Protein AF-A0A3A6MVS0-F1 (afdb_monomer_lite)

Secondary structure (DSSP, 8-state):
--HHHHH-HHHHHHHHHHHHHHHTS----TT-----HHHHHHHTSGGGG----EETTEESSS--HHHHHHHHHHHHHH-

Sequence (79 aa):
MTALEQTDPAIHRLIQLELDRQTNQLELIASENIASLAVLEAQGSIFTNKYAEGYPNRRYYGGCDYADEVESLAIDRAR

Radius of gyration: 17.64 Å; chains: 1; bounding box: 44×16×41 Å

Structure (mmCIF, N/CA/C/O backbone):
data_AF-A0A3A6MVS0-F1
#
_entry.id   AF-A0A3A6MVS0-F1
#
loop_
_atom_site.group_PDB
_atom_site.id
_atom_site.type_symbol
_atom_site.label_atom_id
_atom_site.label_alt_id
_atom_site.label_comp_id
_atom_site.label_asym_id
_atom_site.label_entity_id
_atom_site.label_seq_id
_atom_site.pdbx_PDB_ins_code
_atom_site.Cartn_x
_atom_site.Cartn_y
_atom_site.Cartn_z
_atom_site.occupancy
_atom_site.B_iso_or_equiv
_atom_site.auth_seq_id
_atom_site.auth_comp_id
_atom_site.auth_asym_id
_atom_site.auth_atom_id
_atom_site.pdbx_PDB_model_num
ATOM 1 N N . MET A 1 1 ? 1.120 -6.316 20.555 1.00 70.25 1 MET A N 1
ATOM 2 C CA . MET A 1 1 ? 1.128 -4.853 20.407 1.00 70.25 1 MET A CA 1
ATOM 3 C C . MET A 1 1 ? 1.884 -4.488 19.155 1.00 70.25 1 MET A C 1
ATOM 5 O O . MET A 1 1 ? 2.967 -5.031 18.950 1.00 70.25 1 MET A O 1
ATOM 9 N N . THR A 1 2 ? 1.307 -3.640 18.311 1.00 92.38 2 THR A N 1
ATOM 10 C CA . THR A 1 2 ? 1.975 -3.179 17.082 1.00 92.38 2 THR A CA 1
ATOM 11 C C . THR A 1 2 ? 3.020 -2.106 17.402 1.00 92.38 2 THR A C 1
ATOM 13 O O . THR A 1 2 ? 3.002 -1.523 18.485 1.00 92.38 2 THR A O 1
ATOM 16 N N . ALA A 1 3 ? 3.933 -1.821 16.467 1.00 96.62 3 ALA A N 1
ATOM 17 C CA . ALA A 1 3 ? 4.878 -0.712 16.628 1.00 96.62 3 ALA A CA 1
ATOM 18 C C . ALA A 1 3 ? 4.143 0.631 16.808 1.00 96.62 3 ALA A C 1
ATOM 20 O O . ALA A 1 3 ? 4.498 1.414 17.683 1.00 96.62 3 ALA A O 1
ATOM 21 N N . LEU A 1 4 ? 3.060 0.852 16.051 1.00 97.38 4 LEU A N 1
ATOM 22 C CA . LEU A 1 4 ? 2.227 2.049 16.175 1.00 97.38 4 LEU A CA 1
ATOM 23 C C . LEU A 1 4 ? 1.575 2.158 17.556 1.00 97.38 4 LEU A C 1
ATOM 25 O O . LEU A 1 4 ? 1.592 3.229 18.140 1.00 97.38 4 LEU A O 1
ATOM 29 N N . GLU A 1 5 ? 1.050 1.063 18.105 1.00 97.75 5 GLU A N 1
ATOM 30 C CA . GLU A 1 5 ? 0.454 1.055 19.448 1.00 97.75 5 GLU A CA 1
ATOM 31 C C . GLU A 1 5 ? 1.445 1.491 20.537 1.00 97.75 5 GLU A C 1
ATOM 33 O O . GLU A 1 5 ? 1.060 2.156 21.495 1.00 97.75 5 GLU A O 1
ATOM 38 N N . GLN A 1 6 ? 2.723 1.137 20.383 1.00 98.19 6 GLN A N 1
ATOM 39 C CA . GLN A 1 6 ? 3.778 1.515 21.324 1.00 98.19 6 GLN A CA 1
ATOM 40 C C . GLN A 1 6 ? 4.245 2.962 21.127 1.00 98.19 6 GLN A C 1
ATOM 42 O O . GLN A 1 6 ? 4.483 3.665 22.106 1.00 98.19 6 GLN A O 1
ATOM 47 N N . THR A 1 7 ? 4.409 3.399 19.875 1.00 98.50 7 THR A N 1
ATOM 48 C CA . THR A 1 7 ? 4.920 4.738 19.542 1.00 98.50 7 THR A CA 1
ATOM 49 C C . THR A 1 7 ? 3.856 5.825 19.693 1.00 98.50 7 THR A C 1
ATOM 51 O O . THR A 1 7 ? 4.156 6.896 20.213 1.00 98.50 7 THR A O 1
ATOM 54 N N . ASP A 1 8 ? 2.627 5.553 19.257 1.00 98.44 8 ASP A N 1
ATOM 55 C CA . ASP A 1 8 ? 1.492 6.473 19.308 1.00 98.44 8 ASP A CA 1
ATOM 56 C C . ASP A 1 8 ? 0.180 5.717 19.629 1.00 98.44 8 ASP A C 1
ATOM 58 O O . ASP A 1 8 ? -0.629 5.400 18.743 1.00 98.44 8 ASP A O 1
ATOM 62 N N . PRO A 1 9 ? -0.068 5.417 20.919 1.00 98.25 9 PRO A N 1
ATOM 63 C CA . PRO A 1 9 ? -1.280 4.720 21.346 1.00 98.25 9 PRO A CA 1
ATOM 64 C C . PRO A 1 9 ? -2.564 5.520 21.078 1.00 98.25 9 PRO A C 1
ATOM 66 O O . PRO A 1 9 ? -3.644 4.930 20.989 1.00 98.25 9 PRO A O 1
ATOM 69 N N . ALA A 1 10 ? -2.479 6.850 20.946 1.00 98.62 10 ALA A N 1
ATOM 70 C CA . ALA A 1 10 ? -3.637 7.690 20.664 1.00 98.62 10 ALA A CA 1
ATOM 71 C C . ALA A 1 10 ? -4.118 7.486 19.221 1.00 98.62 10 ALA A C 1
ATOM 73 O O . ALA A 1 10 ? -5.304 7.226 19.008 1.00 98.62 10 ALA A O 1
ATOM 74 N N . ILE A 1 11 ? -3.202 7.517 18.247 1.00 98.56 11 ILE A N 1
ATOM 75 C CA . ILE A 1 11 ? -3.526 7.223 16.845 1.00 98.56 11 ILE A CA 1
ATOM 76 C C . ILE A 1 11 ? -3.962 5.768 16.674 1.00 98.56 11 ILE A C 1
ATOM 78 O O . ILE A 1 11 ? -4.977 5.517 16.024 1.00 98.56 11 ILE A O 1
ATOM 82 N N . HIS A 1 12 ? -3.278 4.812 17.314 1.00 98.50 12 HIS A N 1
ATOM 83 C CA . HIS A 1 12 ? -3.705 3.411 17.288 1.00 98.50 12 HIS A CA 1
ATOM 84 C C . HIS A 1 12 ? -5.159 3.251 17.755 1.00 98.50 12 HIS A C 1
ATOM 86 O O . HIS A 1 12 ? -5.959 2.593 17.090 1.00 98.50 12 HIS A O 1
ATOM 92 N N . ARG A 1 13 ? -5.528 3.888 18.875 1.00 98.50 13 ARG A N 1
ATOM 93 C CA . ARG A 1 13 ? -6.900 3.857 19.397 1.00 98.50 13 ARG A CA 1
ATOM 94 C C . ARG A 1 13 ? -7.909 4.422 18.397 1.00 98.50 13 ARG A C 1
ATOM 96 O O . ARG A 1 13 ? -8.971 3.830 18.232 1.00 98.50 13 ARG A O 1
ATOM 103 N N . LEU A 1 14 ? -7.607 5.547 17.751 1.00 98.75 14 LEU A N 1
ATOM 104 C CA . LEU A 1 14 ? -8.513 6.157 16.772 1.00 98.75 14 LEU A CA 1
ATOM 105 C C . LEU A 1 14 ? -8.712 5.269 15.537 1.00 98.75 14 LEU A C 1
ATOM 107 O O . LEU A 1 14 ? -9.834 5.163 15.053 1.00 98.75 14 LEU A O 1
ATOM 111 N N . ILE A 1 15 ? -7.667 4.572 15.081 1.00 98.25 15 ILE A N 1
ATOM 112 C CA . ILE A 1 15 ? -7.774 3.598 13.983 1.00 98.25 15 ILE A CA 1
ATOM 113 C C . ILE A 1 15 ? -8.717 2.447 14.356 1.00 98.25 15 ILE A C 1
ATOM 115 O O . ILE A 1 15 ? -9.553 2.064 13.544 1.00 98.25 15 ILE A O 1
ATOM 119 N N . GLN A 1 16 ? -8.624 1.917 15.582 1.00 98.25 16 GLN A N 1
ATOM 120 C CA . GLN A 1 16 ? -9.532 0.853 16.036 1.00 98.25 16 GLN A CA 1
ATOM 121 C C . GLN A 1 16 ? -10.988 1.334 16.110 1.00 98.25 16 GLN A C 1
ATOM 123 O O . GLN A 1 16 ? -11.890 0.624 15.680 1.00 98.25 16 GLN A O 1
ATOM 128 N N . LEU A 1 17 ? -11.217 2.562 16.586 1.00 98.56 17 LEU A N 1
ATOM 129 C CA . LEU A 1 17 ? -12.562 3.144 16.621 1.00 98.56 17 LEU A CA 1
ATOM 130 C C . LEU A 1 17 ? -13.160 3.329 15.218 1.00 98.56 17 LEU A C 1
ATOM 132 O O . LEU A 1 17 ? -14.356 3.109 15.040 1.00 98.56 17 LEU A O 1
ATOM 136 N N . GLU A 1 18 ? -12.354 3.710 14.225 1.00 98.38 18 GLU A N 1
ATOM 137 C CA . GLU A 1 18 ? -12.826 3.822 12.839 1.00 98.38 18 GLU A CA 1
ATOM 138 C C . GLU A 1 18 ? -13.105 2.449 12.213 1.00 98.38 18 GLU A C 1
ATOM 140 O O . GLU A 1 18 ? -14.106 2.292 11.516 1.00 98.38 18 GLU A O 1
ATOM 145 N N . LEU A 1 19 ? -12.284 1.436 12.508 1.00 97.56 19 LEU A N 1
ATOM 146 C CA . LEU A 1 19 ? -12.551 0.057 12.090 1.00 97.56 19 LEU A CA 1
ATOM 147 C C . LEU A 1 19 ? -13.892 -0.443 12.645 1.00 97.56 19 LEU A C 1
ATOM 149 O O . LEU A 1 19 ? -14.708 -0.990 11.899 1.00 97.56 19 LEU A O 1
ATOM 153 N N . ASP A 1 20 ? -14.142 -0.219 13.936 1.00 98.25 20 ASP A N 1
ATOM 154 C CA . ASP A 1 20 ? -15.410 -0.570 14.572 1.00 98.25 20 ASP A CA 1
ATOM 155 C C . ASP A 1 20 ? -16.578 0.190 13.930 1.00 98.25 20 ASP A C 1
ATOM 157 O O . ASP A 1 20 ? -17.628 -0.402 13.669 1.00 98.25 20 ASP A O 1
ATOM 161 N N . ARG A 1 21 ? -16.407 1.485 13.629 1.00 98.25 21 ARG A N 1
ATOM 162 C CA . ARG A 1 21 ? -17.430 2.290 12.949 1.00 98.25 21 ARG A CA 1
ATOM 163 C C . ARG A 1 21 ? -17.774 1.708 11.574 1.00 98.25 21 ARG A C 1
ATOM 165 O O . ARG A 1 21 ? -18.949 1.453 11.321 1.00 98.25 21 ARG A O 1
ATOM 172 N N . GLN A 1 22 ? -16.774 1.464 10.724 1.00 97.69 22 GLN A N 1
ATOM 173 C CA . GLN A 1 22 ? -16.971 0.927 9.369 1.00 97.69 22 GLN A CA 1
ATOM 174 C C . GLN A 1 22 ? -17.571 -0.483 9.378 1.00 97.69 22 GLN A C 1
ATOM 176 O O . GLN A 1 22 ? -18.372 -0.820 8.513 1.00 97.69 22 GLN A O 1
ATOM 181 N N . THR A 1 23 ? -17.226 -1.303 10.373 1.00 96.81 23 THR A N 1
ATOM 182 C CA . THR A 1 23 ? -17.734 -2.680 10.489 1.00 96.81 23 THR A CA 1
ATOM 183 C C . THR A 1 23 ? -19.212 -2.726 10.888 1.00 96.81 23 THR A C 1
ATOM 185 O O . THR A 1 23 ? -19.927 -3.654 10.515 1.00 96.81 23 THR A O 1
ATOM 188 N N . ASN A 1 24 ? -19.681 -1.737 11.654 1.00 97.31 24 ASN A N 1
ATOM 189 C CA . ASN A 1 24 ? -21.011 -1.745 12.269 1.00 97.31 24 ASN A CA 1
ATOM 190 C C . ASN A 1 24 ? -22.003 -0.759 11.626 1.00 97.31 24 ASN A C 1
ATOM 192 O O . ASN A 1 24 ? -23.078 -0.525 12.184 1.00 97.31 24 ASN A O 1
ATOM 196 N N . GLN A 1 25 ? -21.667 -0.168 10.477 1.00 95.31 25 GLN A N 1
ATOM 197 C CA . GLN A 1 25 ? -22.522 0.779 9.756 1.00 95.31 25 GLN A CA 1
ATOM 198 C C . GLN A 1 25 ? -22.791 0.322 8.319 1.00 95.31 25 GLN A C 1
ATOM 200 O O . GLN A 1 25 ? -22.031 -0.442 7.729 1.00 95.31 25 GLN A O 1
ATOM 205 N N . LEU A 1 26 ? -23.928 0.762 7.775 1.00 95.88 26 LEU A N 1
ATOM 206 C CA . LEU A 1 26 ? -24.282 0.541 6.376 1.00 95.88 26 LEU A CA 1
ATOM 207 C C . LEU A 1 26 ? -23.850 1.755 5.558 1.00 95.88 26 LEU A C 1
ATOM 209 O O . LEU A 1 26 ? -24.561 2.762 5.539 1.00 95.88 26 LEU A O 1
ATOM 213 N N . GLU A 1 27 ? -22.739 1.625 4.837 1.00 96.31 27 GLU A N 1
ATOM 214 C CA . GLU A 1 27 ? -22.242 2.720 4.007 1.00 96.31 27 GLU A CA 1
ATOM 215 C C . GLU A 1 27 ? -22.913 2.721 2.634 1.00 96.31 27 GLU A C 1
ATOM 217 O O . GLU A 1 27 ? -22.789 1.791 1.838 1.00 96.31 27 GLU A O 1
ATOM 222 N N . LEU A 1 28 ? -23.665 3.794 2.375 1.00 97.50 28 LEU A N 1
ATOM 223 C CA . LEU A 1 28 ? -24.468 3.991 1.162 1.00 97.50 28 LEU A CA 1
ATOM 224 C C . LEU A 1 28 ? -23.861 5.032 0.211 1.00 97.50 28 LEU A C 1
ATOM 226 O O . LEU A 1 28 ? -24.499 5.451 -0.758 1.00 97.50 28 LEU A O 1
ATOM 230 N N . ILE A 1 29 ? -22.637 5.478 0.489 1.00 98.12 29 ILE A N 1
ATOM 231 C CA . ILE A 1 29 ? -21.916 6.423 -0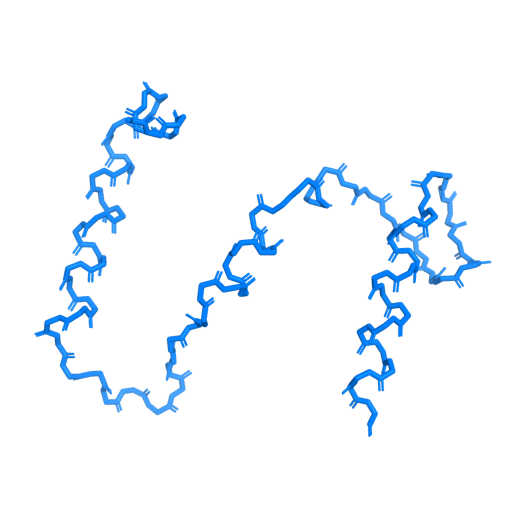.358 1.00 98.12 29 ILE A CA 1
ATOM 232 C C . ILE A 1 29 ? -21.386 5.657 -1.572 1.00 98.12 29 ILE A C 1
ATOM 234 O O . ILE A 1 29 ? -20.495 4.825 -1.458 1.00 98.12 29 ILE A O 1
ATOM 238 N N . ALA A 1 30 ? -21.927 5.958 -2.754 1.00 97.75 30 ALA A N 1
ATOM 239 C CA . ALA A 1 30 ? -21.687 5.185 -3.977 1.00 97.75 30 ALA A CA 1
ATOM 240 C C . ALA A 1 30 ? -20.213 5.095 -4.424 1.00 97.75 30 ALA A C 1
ATOM 242 O O . ALA A 1 30 ? -19.866 4.215 -5.207 1.00 97.75 30 ALA A O 1
ATOM 243 N N . SER A 1 31 ? -19.360 6.017 -3.979 1.00 97.81 31 SER A N 1
ATOM 244 C CA . SER A 1 31 ? -17.935 6.060 -4.318 1.00 97.81 31 SER A CA 1
ATOM 245 C C . SER A 1 31 ? -17.020 5.468 -3.246 1.00 97.81 31 SER A C 1
ATOM 247 O O . SER A 1 31 ? -15.819 5.362 -3.486 1.00 97.81 31 SER A O 1
ATOM 249 N N . GLU A 1 32 ? -17.545 5.132 -2.067 1.00 98.00 32 GLU A N 1
ATOM 250 C CA . GLU A 1 32 ? -16.759 4.489 -1.014 1.00 98.00 32 GLU A CA 1
ATOM 251 C C . GLU A 1 32 ? -16.722 2.973 -1.205 1.00 98.00 32 GLU A C 1
ATOM 253 O O . GLU A 1 32 ? -17.618 2.368 -1.795 1.00 98.00 32 GLU A O 1
ATOM 258 N N . ASN A 1 33 ? -15.635 2.357 -0.743 1.00 97.44 33 ASN A N 1
ATOM 259 C CA . ASN A 1 33 ? -15.432 0.919 -0.826 1.00 97.44 33 ASN A CA 1
ATOM 260 C C . ASN A 1 33 ? -14.427 0.459 0.240 1.00 97.44 33 ASN A C 1
ATOM 262 O O . ASN A 1 33 ? -13.672 1.267 0.780 1.00 97.44 33 ASN A O 1
ATOM 266 N N . ILE A 1 34 ? -14.383 -0.845 0.506 1.00 96.88 34 ILE A N 1
ATOM 267 C CA . ILE A 1 34 ? -13.479 -1.455 1.481 1.00 96.88 34 ILE A CA 1
ATOM 268 C C . ILE A 1 34 ? -12.358 -2.183 0.738 1.00 96.88 34 ILE A C 1
ATOM 270 O O . ILE A 1 34 ? -12.589 -3.156 0.018 1.00 96.88 34 ILE A O 1
ATOM 274 N N . ALA A 1 35 ? -11.124 -1.709 0.905 1.00 98.00 35 ALA A N 1
ATOM 275 C CA . ALA A 1 35 ? -9.956 -2.365 0.332 1.00 98.00 35 ALA A CA 1
ATOM 276 C C . ALA A 1 35 ? -9.697 -3.724 1.007 1.00 98.00 35 ALA A C 1
ATOM 278 O O . ALA A 1 35 ? -9.889 -3.890 2.210 1.00 98.00 35 ALA A O 1
ATOM 279 N N . SER A 1 36 ? -9.214 -4.702 0.236 1.00 98.12 36 SER A N 1
ATOM 280 C CA . SER A 1 36 ? -8.791 -5.990 0.801 1.00 98.12 36 SER A CA 1
ATOM 281 C C . SER A 1 36 ? -7.547 -5.838 1.684 1.00 98.12 36 SER A C 1
ATOM 283 O O . SER A 1 36 ? -6.710 -4.968 1.433 1.00 98.12 36 SER A O 1
ATOM 285 N N . LEU A 1 37 ? -7.368 -6.743 2.653 1.00 97.12 37 LEU A N 1
ATOM 286 C CA . LEU A 1 37 ? -6.188 -6.749 3.526 1.00 97.12 37 LEU A CA 1
ATOM 287 C C . LEU A 1 37 ? -4.873 -6.787 2.727 1.00 97.12 37 LEU A C 1
ATOM 289 O O . LEU A 1 37 ? -3.959 -6.034 3.036 1.00 97.12 37 LEU A O 1
ATOM 293 N N . ALA A 1 38 ? -4.817 -7.567 1.644 1.00 98.38 38 ALA A N 1
ATOM 294 C CA . ALA A 1 38 ? -3.633 -7.665 0.788 1.00 98.38 38 ALA A CA 1
ATOM 295 C C . ALA A 1 38 ? -3.239 -6.321 0.138 1.00 98.38 38 ALA A C 1
ATOM 297 O O . ALA A 1 38 ? -2.057 -6.043 -0.054 1.00 98.38 38 ALA A O 1
ATOM 298 N N . VAL A 1 39 ? -4.217 -5.463 -0.187 1.00 98.44 39 VAL A N 1
ATOM 299 C CA . VAL A 1 39 ? -3.948 -4.112 -0.714 1.00 98.44 39 VAL A CA 1
ATOM 300 C C . VAL A 1 39 ? -3.373 -3.214 0.383 1.00 98.44 39 VAL A C 1
ATOM 302 O O . VAL A 1 39 ? -2.405 -2.494 0.137 1.00 98.44 39 VAL A O 1
ATOM 305 N N . LEU A 1 40 ? -3.920 -3.291 1.599 1.00 97.75 40 LEU A N 1
ATOM 306 C CA . LEU A 1 40 ? -3.441 -2.512 2.746 1.00 97.75 40 LEU A CA 1
ATOM 307 C C . LEU A 1 40 ? -2.020 -2.920 3.168 1.00 97.75 40 LEU A C 1
ATOM 309 O O . LEU A 1 40 ? -1.191 -2.056 3.454 1.00 97.75 40 LEU A O 1
ATOM 313 N N . GLU A 1 41 ? -1.710 -4.219 3.146 1.00 97.94 41 GLU A N 1
ATOM 314 C CA . GLU A 1 41 ? -0.361 -4.742 3.404 1.00 97.94 41 GLU A CA 1
ATOM 315 C C . GLU A 1 41 ? 0.663 -4.197 2.399 1.00 97.94 41 GLU A C 1
ATOM 317 O O . GLU A 1 41 ? 1.749 -3.764 2.790 1.00 97.94 41 GLU A O 1
ATOM 322 N N . ALA A 1 42 ? 0.313 -4.160 1.108 1.00 98.06 42 ALA A N 1
ATOM 323 C CA . ALA A 1 42 ? 1.183 -3.606 0.075 1.00 98.06 42 ALA A CA 1
ATOM 324 C C . ALA A 1 42 ? 1.408 -2.092 0.252 1.00 98.06 42 ALA A C 1
ATOM 326 O O . ALA A 1 42 ? 2.539 -1.619 0.102 1.00 98.06 42 ALA A O 1
ATOM 327 N N . GLN A 1 43 ? 0.361 -1.340 0.610 1.00 97.94 43 GLN A N 1
ATOM 328 C CA . GLN A 1 43 ? 0.430 0.111 0.817 1.00 97.94 43 GLN A CA 1
ATOM 329 C C . GLN A 1 43 ? 1.379 0.496 1.964 1.00 97.94 43 GLN A C 1
ATOM 331 O O . GLN A 1 43 ? 2.100 1.485 1.855 1.00 97.94 43 GLN A O 1
ATOM 336 N N . GLY A 1 44 ? 1.408 -0.286 3.048 1.00 96.88 44 GLY A N 1
ATOM 337 C CA . GLY A 1 44 ? 2.281 -0.063 4.208 1.00 96.88 44 GLY A CA 1
ATOM 338 C C . GLY A 1 44 ? 3.688 -0.663 4.088 1.00 96.88 44 GLY A C 1
ATOM 339 O O . GLY A 1 44 ? 4.378 -0.801 5.098 1.00 96.88 44 GLY A O 1
ATOM 340 N N . SER A 1 45 ? 4.106 -1.084 2.892 1.00 98.00 45 SER A N 1
ATOM 341 C CA . SER A 1 45 ? 5.353 -1.828 2.692 1.00 98.00 45 SER A CA 1
ATOM 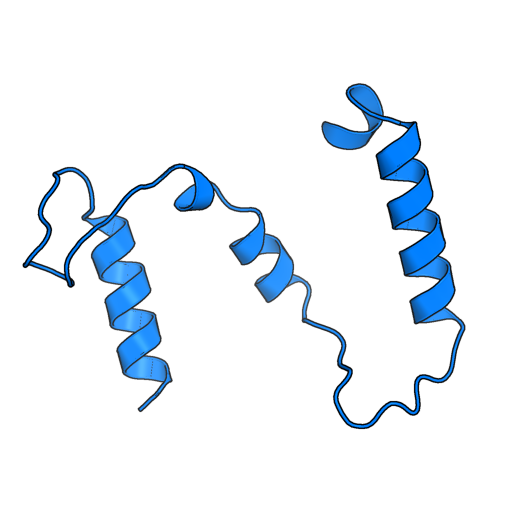342 C C . SER A 1 45 ? 6.600 -0.939 2.573 1.00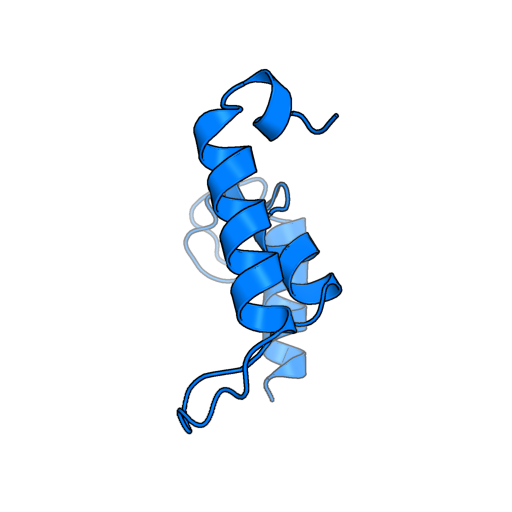 98.00 45 SER A C 1
ATOM 344 O O . SER A 1 45 ? 6.539 0.287 2.467 1.00 98.00 45 SER A O 1
ATOM 346 N N . ILE A 1 46 ? 7.772 -1.584 2.525 1.00 97.62 46 ILE A N 1
ATOM 347 C CA . ILE A 1 46 ? 9.081 -0.921 2.424 1.00 97.62 46 ILE A CA 1
ATOM 348 C C . ILE A 1 46 ? 9.250 -0.073 1.152 1.00 97.62 46 ILE A C 1
ATOM 350 O O . ILE A 1 46 ? 10.120 0.797 1.106 1.00 97.62 46 ILE A O 1
ATOM 354 N N . PHE A 1 47 ? 8.411 -0.279 0.130 1.00 97.81 47 PHE A N 1
ATOM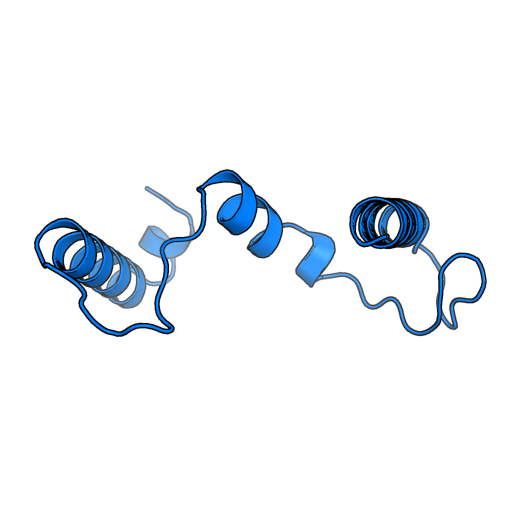 355 C CA . PHE A 1 47 ? 8.445 0.524 -1.092 1.00 97.81 47 PHE A CA 1
ATOM 356 C C . PHE A 1 47 ? 8.164 2.009 -0.834 1.00 97.81 47 PHE A C 1
ATOM 358 O O . PHE A 1 47 ? 8.647 2.838 -1.599 1.00 97.81 47 PHE A O 1
ATOM 365 N N . THR A 1 48 ? 7.517 2.373 0.283 1.00 97.69 48 THR A N 1
ATOM 366 C CA . THR A 1 48 ? 7.363 3.783 0.687 1.00 97.69 48 THR A CA 1
ATOM 367 C C . THR A 1 48 ? 8.694 4.511 0.906 1.00 97.69 48 THR A C 1
ATOM 369 O O . THR A 1 48 ? 8.736 5.737 0.857 1.00 97.69 48 THR A O 1
ATOM 372 N N . ASN A 1 49 ? 9.786 3.779 1.146 1.00 97.69 49 ASN A N 1
ATOM 373 C CA . ASN A 1 49 ? 11.118 4.354 1.329 1.00 97.69 49 ASN A CA 1
ATOM 374 C C . ASN A 1 49 ? 11.848 4.575 -0.004 1.00 97.69 49 ASN A C 1
ATOM 376 O O . ASN A 1 49 ? 12.932 5.163 -0.020 1.00 97.69 49 ASN A O 1
ATOM 380 N N . LYS A 1 50 ? 11.313 4.055 -1.119 1.00 97.44 50 LYS A N 1
ATOM 381 C CA . LYS A 1 50 ? 12.002 4.053 -2.406 1.00 97.44 50 LYS A CA 1
ATOM 382 C C . LYS A 1 50 ? 11.564 5.234 -3.267 1.00 97.44 50 LYS A C 1
ATOM 384 O O . LYS A 1 50 ? 10.416 5.338 -3.678 1.00 97.44 50 LYS A O 1
ATOM 389 N N . TYR A 1 51 ? 12.533 6.070 -3.626 1.00 97.75 51 TYR A N 1
ATOM 390 C CA . TYR A 1 51 ? 12.384 7.073 -4.677 1.00 97.75 51 TYR A CA 1
ATOM 391 C C . TYR A 1 51 ? 12.836 6.483 -6.022 1.00 97.75 51 TYR A C 1
ATOM 393 O O . TYR A 1 51 ? 13.982 6.043 -6.136 1.00 97.75 51 TYR A O 1
ATOM 401 N N . ALA A 1 52 ? 11.947 6.435 -7.018 1.00 97.88 52 ALA A N 1
ATOM 402 C CA . ALA A 1 52 ? 12.172 5.757 -8.303 1.00 97.88 52 ALA A CA 1
ATOM 403 C C . ALA A 1 52 ? 11.713 6.609 -9.504 1.00 97.88 52 ALA A C 1
ATOM 405 O O . ALA A 1 52 ? 10.896 6.185 -10.317 1.00 97.88 52 ALA A O 1
ATOM 406 N N . GLU A 1 53 ? 12.226 7.836 -9.615 1.00 98.38 53 GLU A N 1
ATOM 407 C CA . GLU A 1 53 ? 11.891 8.737 -10.726 1.00 98.38 53 GLU A CA 1
ATOM 408 C C . GLU A 1 53 ? 12.302 8.154 -12.090 1.00 98.38 53 GLU A C 1
ATOM 410 O O . GLU A 1 53 ? 13.383 7.570 -12.239 1.00 98.38 53 GLU A O 1
ATOM 415 N N . GLY A 1 54 ? 11.456 8.364 -13.101 1.00 97.81 54 GLY A N 1
ATOM 416 C CA . GLY A 1 54 ? 11.588 7.798 -14.444 1.00 97.81 54 GLY A CA 1
ATOM 417 C C . GLY A 1 54 ? 10.646 6.613 -14.650 1.00 97.81 54 GLY A C 1
ATOM 418 O O . GLY A 1 54 ? 9.688 6.450 -13.902 1.00 97.81 54 GLY A O 1
ATOM 419 N N . TYR A 1 55 ? 10.931 5.787 -15.654 1.00 98.00 55 TYR A N 1
ATOM 420 C CA . TYR A 1 55 ? 10.171 4.569 -15.972 1.00 98.00 55 TYR A CA 1
ATOM 421 C C . TYR A 1 55 ? 11.056 3.325 -15.826 1.00 98.00 55 TYR A C 1
ATOM 423 O O . TYR A 1 55 ? 12.283 3.474 -15.778 1.00 98.00 55 TYR A O 1
ATOM 431 N N . PRO A 1 56 ? 10.485 2.105 -15.809 1.00 97.69 56 PRO A N 1
ATOM 432 C CA . PRO A 1 56 ? 11.269 0.877 -15.779 1.00 97.69 56 PRO A CA 1
ATOM 433 C C . PRO A 1 56 ? 12.363 0.860 -16.853 1.00 97.69 56 PRO A C 1
ATOM 435 O O . PRO A 1 56 ? 12.120 1.201 -18.015 1.00 97.69 56 PRO A O 1
ATOM 438 N N . ASN A 1 57 ? 13.585 0.489 -16.465 1.00 94.25 57 ASN A N 1
ATOM 439 C CA . ASN A 1 57 ? 14.806 0.521 -17.286 1.00 94.25 57 ASN A CA 1
ATOM 440 C C . ASN A 1 57 ? 15.252 1.920 -17.771 1.00 94.25 57 ASN A C 1
ATOM 442 O O . ASN A 1 57 ? 16.179 2.035 -18.575 1.00 94.25 57 ASN A O 1
ATOM 446 N N . ARG A 1 58 ? 14.603 2.996 -17.311 1.00 97.12 58 ARG A N 1
ATOM 447 C CA . ARG A 1 58 ? 14.889 4.403 -17.650 1.00 97.12 58 ARG A CA 1
ATOM 448 C C . ARG A 1 58 ? 14.750 5.296 -16.415 1.00 97.12 58 ARG A C 1
ATOM 450 O O . ARG A 1 58 ? 14.047 6.308 -16.441 1.00 97.12 58 ARG A O 1
ATOM 457 N N . ARG A 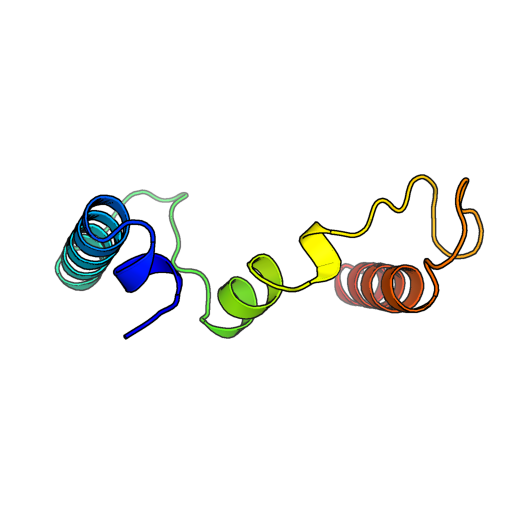1 59 ? 15.385 4.888 -15.316 1.00 97.69 59 ARG A N 1
ATOM 458 C CA . ARG A 1 59 ? 15.369 5.617 -14.043 1.00 97.69 59 ARG A CA 1
ATOM 459 C C . ARG A 1 59 ? 16.454 6.686 -13.999 1.00 97.69 59 ARG A C 1
ATOM 461 O O . ARG A 1 59 ? 17.539 6.497 -14.545 1.00 97.69 59 ARG A O 1
ATOM 468 N N . TYR A 1 60 ? 16.177 7.777 -13.292 1.00 97.56 60 TYR A N 1
ATOM 469 C CA . TYR A 1 60 ? 17.171 8.821 -13.010 1.00 97.56 60 TYR A CA 1
ATOM 470 C C . TYR A 1 60 ? 18.134 8.423 -11.880 1.00 97.56 60 TYR A C 1
ATOM 472 O O . TYR A 1 60 ? 19.243 8.948 -11.798 1.00 97.56 60 TYR A O 1
ATOM 480 N N . TYR A 1 61 ? 17.728 7.473 -11.029 1.00 96.75 61 TYR A N 1
ATOM 481 C CA . TYR A 1 61 ? 18.471 7.028 -9.849 1.00 96.75 61 TYR A CA 1
ATOM 482 C C . TYR A 1 61 ? 18.607 5.499 -9.800 1.00 96.75 61 TYR A C 1
ATOM 484 O O . TYR A 1 61 ? 17.757 4.765 -10.306 1.00 96.75 61 TYR A O 1
ATOM 492 N N . GLY A 1 62 ? 19.672 5.015 -9.154 1.00 96.38 62 GLY A N 1
ATOM 493 C CA . GLY A 1 62 ? 19.970 3.583 -9.030 1.00 96.38 62 GLY A CA 1
ATOM 494 C C . GLY A 1 62 ? 19.157 2.835 -7.961 1.00 96.38 62 GLY A C 1
ATOM 495 O O . GLY A 1 62 ? 18.438 3.428 -7.150 1.00 96.38 62 GLY A O 1
ATOM 496 N N . GLY A 1 63 ? 19.310 1.504 -7.942 1.00 97.00 63 GLY A N 1
ATOM 497 C CA . GLY A 1 63 ? 18.703 0.594 -6.959 1.00 97.00 63 GLY A CA 1
ATOM 498 C C . GLY A 1 63 ? 17.184 0.472 -7.083 1.00 97.00 63 GLY A C 1
ATOM 499 O O . GLY A 1 63 ? 16.494 0.446 -6.063 1.00 97.00 63 GLY A O 1
ATOM 500 N N . CYS A 1 64 ? 16.661 0.529 -8.308 1.00 98.00 64 CYS A N 1
ATOM 501 C CA . CYS A 1 64 ? 15.230 0.458 -8.617 1.00 98.00 64 CYS A CA 1
ATOM 502 C C . CYS A 1 64 ? 14.812 -0.919 -9.151 1.00 98.00 64 CYS A C 1
ATOM 504 O O . CYS A 1 64 ? 13.685 -1.058 -9.600 1.00 98.00 64 CYS A O 1
ATOM 506 N N . ASP A 1 65 ? 15.683 -1.926 -9.076 1.00 97.38 65 ASP A N 1
ATOM 507 C CA . ASP A 1 65 ? 15.525 -3.226 -9.742 1.00 97.38 65 ASP A CA 1
ATOM 508 C C . ASP A 1 65 ? 14.158 -3.866 -9.436 1.00 97.38 65 ASP A C 1
ATOM 510 O O . ASP A 1 65 ? 13.375 -4.153 -10.336 1.00 97.38 65 ASP A O 1
ATOM 514 N N . TYR A 1 66 ? 13.795 -3.956 -8.153 1.00 98.00 66 TYR A N 1
ATOM 515 C CA . TYR A 1 66 ? 12.501 -4.513 -7.740 1.00 98.00 66 TYR A CA 1
ATOM 516 C C . TYR A 1 66 ? 11.324 -3.539 -7.897 1.00 98.00 66 TYR A C 1
ATOM 518 O O . TYR A 1 66 ? 10.181 -3.970 -8.016 1.00 98.00 66 TYR A O 1
ATOM 526 N N . ALA A 1 67 ? 11.574 -2.225 -7.899 1.00 98.06 67 ALA A N 1
ATOM 527 C CA . ALA A 1 67 ? 10.526 -1.241 -8.185 1.00 98.06 67 ALA A CA 1
ATOM 528 C C . ALA A 1 67 ? 10.099 -1.319 -9.660 1.00 98.06 67 ALA A C 1
ATOM 530 O O . ALA A 1 67 ? 8.915 -1.202 -9.968 1.00 98.06 67 ALA A O 1
ATOM 531 N N . ASP A 1 68 ? 11.050 -1.583 -10.558 1.00 98.31 68 ASP A N 1
ATOM 532 C CA . ASP A 1 68 ? 10.808 -1.809 -11.981 1.00 98.31 68 ASP A CA 1
ATOM 533 C C . ASP A 1 68 ? 9.984 -3.079 -12.213 1.00 98.31 68 ASP A C 1
ATOM 535 O O . ASP A 1 68 ? 9.058 -3.049 -13.024 1.00 98.31 68 ASP A O 1
ATOM 539 N N . GLU A 1 69 ? 10.262 -4.166 -11.484 1.00 98.44 69 GLU A N 1
ATOM 540 C CA . GLU A 1 69 ? 9.456 -5.395 -11.538 1.00 98.44 69 GLU A CA 1
ATOM 541 C C . GLU A 1 69 ? 8.011 -5.155 -11.076 1.00 98.44 69 GLU A C 1
ATOM 543 O O . GLU A 1 69 ? 7.068 -5.560 -11.760 1.00 98.44 69 GLU A O 1
ATOM 548 N N . VAL A 1 70 ? 7.823 -4.457 -9.948 1.00 98.00 70 VAL A N 1
ATOM 549 C CA . VAL A 1 70 ? 6.489 -4.121 -9.422 1.00 98.00 70 VAL A CA 1
ATOM 550 C C . VAL A 1 70 ? 5.713 -3.238 -10.399 1.00 98.00 70 VAL A C 1
ATOM 552 O O . VAL A 1 70 ? 4.551 -3.526 -10.685 1.00 98.00 70 VAL A O 1
ATOM 555 N N . GLU A 1 71 ? 6.339 -2.186 -10.934 1.00 98.44 71 GLU A N 1
ATOM 556 C CA . GLU A 1 71 ? 5.686 -1.279 -11.882 1.00 98.44 71 GLU A CA 1
ATOM 557 C C . GLU A 1 71 ? 5.356 -1.985 -13.203 1.00 98.44 71 GLU A C 1
ATOM 559 O O . GLU A 1 71 ? 4.246 -1.840 -13.712 1.00 98.44 71 GLU A O 1
ATOM 564 N N . SER A 1 72 ? 6.268 -2.809 -13.726 1.00 98.38 72 SER A N 1
ATOM 565 C CA . SER A 1 72 ? 6.028 -3.574 -14.956 1.00 98.38 72 SER A CA 1
ATOM 566 C C . SER A 1 72 ? 4.865 -4.554 -14.787 1.00 98.38 72 SER A C 1
ATOM 568 O O . SER A 1 72 ? 3.958 -4.579 -15.616 1.00 98.38 72 SER A O 1
ATOM 570 N N . LEU A 1 73 ? 4.821 -5.291 -13.670 1.00 98.56 73 LEU A N 1
ATOM 571 C CA . LEU A 1 73 ? 3.716 -6.201 -13.363 1.00 98.56 73 LEU A CA 1
ATOM 572 C C . LEU A 1 73 ? 2.382 -5.457 -13.195 1.00 98.56 73 LEU A C 1
ATOM 574 O O . LEU A 1 73 ? 1.335 -5.963 -13.604 1.00 98.56 73 LEU A O 1
ATOM 578 N N . ALA A 1 74 ? 2.397 -4.268 -12.589 1.00 98.19 74 ALA A N 1
ATOM 579 C CA . ALA A 1 74 ? 1.203 -3.440 -12.450 1.00 98.19 74 ALA A CA 1
ATOM 580 C C . ALA A 1 74 ? 0.690 -2.951 -13.815 1.00 98.19 74 ALA A C 1
ATOM 582 O O . ALA A 1 74 ? -0.510 -3.040 -14.074 1.00 98.19 74 ALA A O 1
ATOM 583 N N . ILE A 1 75 ? 1.588 -2.502 -14.700 1.00 98.25 75 ILE A N 1
ATOM 584 C CA . ILE A 1 75 ? 1.257 -2.112 -16.080 1.00 98.25 75 ILE A CA 1
ATOM 585 C C . ILE A 1 75 ? 0.642 -3.291 -16.838 1.00 98.25 75 ILE A C 1
ATOM 587 O O . ILE A 1 75 ? -0.383 -3.119 -17.495 1.00 98.25 75 ILE A O 1
ATOM 591 N N . ASP A 1 76 ? 1.232 -4.481 -16.731 1.00 98.38 76 ASP A N 1
ATOM 592 C CA . ASP A 1 76 ? 0.742 -5.671 -17.427 1.00 98.38 76 ASP A CA 1
ATOM 593 C C . ASP A 1 76 ? -0.649 -6.102 -16.948 1.00 98.38 76 ASP A C 1
ATO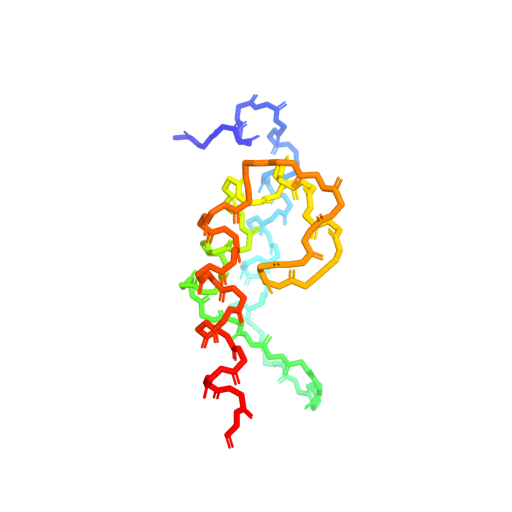M 595 O O . ASP A 1 76 ? -1.458 -6.543 -17.756 1.00 98.38 76 ASP A O 1
ATOM 599 N N . ARG A 1 77 ? -0.960 -5.937 -15.655 1.00 98.25 77 ARG A N 1
ATOM 600 C CA . ARG A 1 77 ? -2.287 -6.243 -15.085 1.00 98.25 77 ARG A CA 1
ATOM 601 C C . ARG A 1 77 ? -3.358 -5.201 -15.404 1.00 98.25 77 ARG A C 1
ATOM 603 O O . ARG A 1 77 ? -4.539 -5.512 -15.293 1.00 98.25 77 ARG A O 1
ATOM 610 N N . ALA A 1 78 ? -2.959 -3.966 -15.701 1.00 97.81 78 ALA A N 1
ATOM 611 C CA . ALA A 1 78 ? -3.880 -2.872 -15.995 1.00 97.81 78 ALA A CA 1
ATOM 612 C C . ALA A 1 78 ? -4.362 -2.862 -17.456 1.00 97.81 78 ALA A C 1
ATOM 614 O O . ALA A 1 78 ? -5.343 -2.182 -17.762 1.00 97.81 78 ALA A O 1
ATOM 615 N N . ARG A 1 79 ? -3.652 -3.563 -18.346 1.00 89.06 79 ARG A N 1
ATOM 616 C CA . ARG A 1 79 ? -4.027 -3.759 -19.751 1.00 89.06 79 ARG A CA 1
ATOM 617 C C . ARG A 1 79 ? -5.107 -4.824 -19.890 1.00 89.06 79 ARG A C 1
ATOM 619 O O . ARG A 1 79 ? -5.965 -4.628 -20.778 1.00 89.06 79 ARG A O 1
#

pLDDT: mean 97.24, std 3.35, range [70.25, 98.75]

Foldseek 3Di:
DDPCCVVPVPVVVVVVVVVVVVVPDDDPPPPDDDDDPVVVDVVPDPCVVDDFPDAQVGTPDDDCPVVNVVVVVVVVVVD